Protein AF-A0A915E4X3-F1 (afdb_monomer)

Structure (mmCIF, N/CA/C/O backbone):
data_AF-A0A915E4X3-F1
#
_entry.id   AF-A0A915E4X3-F1
#
loop_
_atom_site.group_PDB
_atom_site.id
_atom_site.type_symbol
_atom_site.label_atom_id
_atom_site.label_alt_id
_atom_site.label_comp_id
_atom_site.label_asym_id
_atom_site.label_entity_id
_atom_site.label_seq_id
_atom_site.pdbx_PDB_ins_code
_atom_site.Cartn_x
_atom_site.Cartn_y
_atom_site.Cartn_z
_atom_site.occupancy
_atom_site.B_iso_or_equiv
_atom_site.auth_seq_id
_atom_site.auth_comp_id
_atom_site.auth_asym_id
_atom_site.auth_atom_id
_atom_site.pdbx_PDB_model_num
ATOM 1 N N . MET A 1 1 ? 24.684 -14.006 -30.514 1.00 36.09 1 MET A N 1
ATOM 2 C CA . MET A 1 1 ? 25.253 -13.212 -29.406 1.00 36.09 1 MET A CA 1
ATOM 3 C C . MET A 1 1 ? 24.156 -12.279 -28.919 1.00 36.09 1 MET A C 1
ATOM 5 O O . MET A 1 1 ? 23.851 -11.317 -29.606 1.00 36.09 1 MET A O 1
ATOM 9 N N . GLY A 1 2 ? 23.452 -12.659 -27.849 1.00 36.22 2 GLY A N 1
ATOM 10 C CA . GLY A 1 2 ? 22.340 -11.876 -27.301 1.00 36.22 2 GLY A CA 1
ATOM 11 C C . GLY A 1 2 ? 22.885 -10.754 -26.429 1.00 36.22 2 GLY A C 1
ATOM 12 O O . GLY A 1 2 ? 23.683 -11.021 -25.533 1.00 36.22 2 GLY A O 1
ATOM 13 N N . ALA A 1 3 ? 22.506 -9.515 -26.729 1.00 41.84 3 ALA A N 1
ATOM 14 C CA . ALA A 1 3 ? 22.875 -8.364 -25.922 1.00 41.84 3 ALA A CA 1
ATOM 15 C C . ALA A 1 3 ? 22.245 -8.509 -24.530 1.00 41.84 3 ALA A C 1
ATOM 17 O O . ALA A 1 3 ? 21.024 -8.580 -24.393 1.00 41.84 3 ALA A O 1
ATOM 18 N N . GLY A 1 4 ? 23.099 -8.605 -23.511 1.00 42.38 4 GLY A N 1
ATOM 19 C CA . GLY A 1 4 ? 22.695 -8.493 -22.120 1.00 42.38 4 GLY A CA 1
ATOM 20 C C . GLY A 1 4 ? 22.185 -7.082 -21.874 1.00 42.38 4 GLY A C 1
ATOM 21 O O . GLY A 1 4 ? 22.927 -6.114 -22.029 1.00 42.38 4 GLY A O 1
ATOM 22 N N . TYR A 1 5 ? 20.913 -6.970 -21.512 1.00 44.56 5 TYR A N 1
ATOM 23 C CA . TYR A 1 5 ? 20.378 -5.737 -20.964 1.00 44.56 5 TYR A CA 1
ATOM 24 C C . TYR A 1 5 ? 20.885 -5.636 -19.529 1.00 44.56 5 TYR A C 1
ATOM 26 O O . TYR A 1 5 ? 20.418 -6.337 -18.633 1.00 44.56 5 TYR A O 1
ATOM 34 N N . SER A 1 6 ? 21.912 -4.813 -19.338 1.00 45.53 6 SER A N 1
ATOM 35 C CA . SER A 1 6 ? 22.349 -4.374 -18.020 1.00 45.53 6 SER A CA 1
ATOM 36 C C . SER A 1 6 ? 21.211 -3.564 -17.402 1.00 45.53 6 SER A C 1
ATOM 38 O O . SER A 1 6 ? 20.975 -2.423 -17.786 1.00 45.53 6 SER A O 1
ATOM 40 N N . ASP A 1 7 ? 20.501 -4.185 -16.464 1.00 50.41 7 ASP A N 1
ATOM 41 C CA . ASP A 1 7 ? 19.319 -3.688 -15.744 1.00 50.41 7 ASP A CA 1
ATOM 42 C C . ASP A 1 7 ? 19.671 -2.597 -14.705 1.00 50.41 7 ASP A C 1
ATOM 44 O O . ASP A 1 7 ? 19.176 -2.556 -13.580 1.00 50.41 7 ASP A O 1
ATOM 48 N N . ALA A 1 8 ? 20.618 -1.727 -15.058 1.00 47.59 8 ALA A N 1
ATOM 49 C CA . ALA A 1 8 ? 21.160 -0.687 -14.203 1.00 47.59 8 ALA A CA 1
ATOM 50 C C . ALA A 1 8 ? 20.919 0.682 -14.846 1.00 47.59 8 ALA A C 1
ATOM 52 O O . ALA A 1 8 ? 21.796 1.258 -15.481 1.00 47.59 8 ALA A O 1
ATOM 53 N N . GLY A 1 9 ? 19.711 1.204 -14.631 1.00 48.69 9 GLY A N 1
ATOM 54 C CA . GLY A 1 9 ? 19.454 2.642 -14.675 1.00 48.69 9 GLY A CA 1
ATOM 55 C C . GLY A 1 9 ? 19.186 3.234 -16.053 1.00 48.69 9 GLY A C 1
ATOM 56 O O . GLY A 1 9 ? 19.870 4.174 -16.441 1.00 48.69 9 GLY A O 1
ATOM 57 N N . ASP A 1 10 ? 18.150 2.761 -16.749 1.00 45.09 10 ASP A N 1
ATOM 58 C CA . ASP A 1 10 ? 17.555 3.540 -17.838 1.00 45.09 10 ASP A CA 1
ATOM 59 C C . ASP A 1 10 ? 16.599 4.609 -17.251 1.00 45.09 10 ASP A C 1
ATOM 61 O O . ASP A 1 10 ? 15.544 4.255 -16.707 1.00 45.09 10 ASP A O 1
ATOM 65 N N . PRO A 1 11 ? 16.932 5.915 -17.310 1.00 49.91 11 PRO A N 1
ATOM 66 C CA . PRO A 1 11 ? 16.058 6.992 -16.841 1.00 49.91 11 PRO A CA 1
ATOM 67 C C . PRO A 1 11 ? 14.801 7.176 -17.713 1.00 49.91 11 PRO A C 1
ATOM 69 O O . PRO A 1 11 ? 13.930 7.972 -17.356 1.00 49.91 11 PRO A O 1
ATOM 72 N N . ALA A 1 12 ? 14.677 6.461 -18.841 1.00 47.22 12 ALA A N 1
ATOM 73 C CA . ALA A 1 12 ? 13.527 6.542 -19.740 1.00 47.22 12 ALA A CA 1
ATOM 74 C C . ALA A 1 12 ? 12.329 5.681 -19.304 1.00 47.22 12 ALA A C 1
ATOM 76 O O . ALA A 1 12 ? 11.202 5.937 -19.744 1.00 47.22 12 ALA A O 1
ATOM 77 N N . VAL A 1 13 ? 12.511 4.712 -18.400 1.00 51.56 13 VAL A N 1
ATOM 78 C CA . VAL A 1 13 ? 11.375 4.024 -17.775 1.00 51.56 13 VAL A CA 1
ATOM 79 C C . VAL A 1 13 ? 10.848 4.938 -16.679 1.00 51.56 13 VAL A C 1
ATOM 81 O O . VAL A 1 13 ? 11.266 4.850 -15.526 1.00 51.56 13 VAL A O 1
ATOM 84 N N . ARG A 1 14 ? 9.938 5.856 -17.031 1.00 51.00 14 ARG A N 1
ATOM 85 C CA . ARG A 1 14 ? 9.142 6.580 -16.032 1.00 51.00 14 ARG A CA 1
ATOM 86 C C . ARG A 1 14 ? 8.529 5.537 -15.098 1.00 51.00 14 ARG A C 1
ATOM 88 O O . ARG A 1 14 ? 7.610 4.816 -15.481 1.00 51.00 14 ARG A O 1
ATOM 95 N N . ARG A 1 15 ? 9.078 5.421 -13.888 1.00 66.25 15 ARG A N 1
ATOM 96 C CA . ARG A 1 15 ? 8.545 4.565 -12.830 1.00 66.25 15 ARG A CA 1
ATOM 97 C C . ARG A 1 15 ? 7.242 5.208 -12.382 1.00 66.25 15 ARG A C 1
ATOM 99 O O . ARG A 1 15 ? 7.234 6.143 -11.590 1.00 66.25 15 ARG A O 1
ATOM 106 N N . PHE A 1 16 ? 6.144 4.779 -12.990 1.00 67.50 16 PHE A N 1
ATOM 107 C CA . PHE A 1 16 ? 4.821 5.242 -12.611 1.00 67.50 16 PHE A CA 1
ATOM 108 C C . PHE A 1 16 ? 4.449 4.574 -11.294 1.00 67.50 16 PHE A C 1
ATOM 110 O O . PHE A 1 16 ? 4.273 3.359 -11.240 1.00 67.50 16 PHE A O 1
ATOM 117 N N . ILE A 1 17 ? 4.338 5.385 -10.247 1.00 73.69 17 ILE A N 1
ATOM 118 C CA . ILE A 1 17 ? 3.685 4.993 -9.006 1.00 73.69 17 ILE A CA 1
ATOM 119 C C . 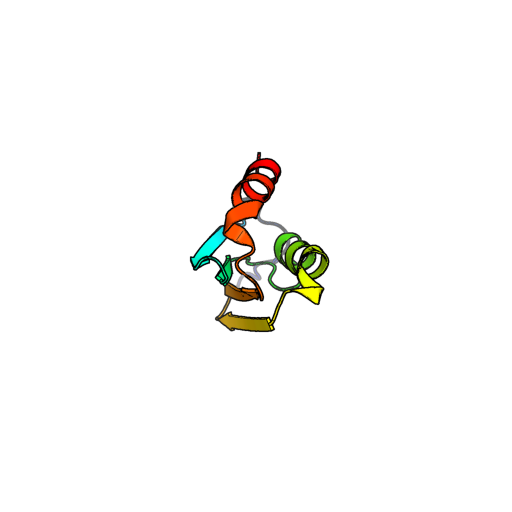ILE A 1 17 ? 2.246 5.475 -9.123 1.00 73.69 17 ILE A C 1
ATOM 121 O O . ILE A 1 17 ? 1.998 6.667 -9.309 1.00 73.69 17 ILE A O 1
ATOM 125 N N . CYS A 1 18 ? 1.296 4.552 -9.044 1.00 80.94 18 CYS A N 1
ATOM 126 C CA . CYS A 1 18 ? -0.120 4.889 -9.041 1.00 80.94 18 CYS A CA 1
ATOM 127 C C . CYS A 1 18 ? -0.742 4.418 -7.733 1.00 80.94 18 CYS A C 1
ATOM 129 O O . CYS A 1 18 ? -0.594 3.258 -7.350 1.00 80.94 18 CYS A O 1
ATOM 131 N N . VAL A 1 19 ? -1.433 5.329 -7.053 1.00 79.69 19 VAL A N 1
ATOM 132 C CA . VAL A 1 19 ? -2.208 5.025 -5.854 1.00 79.69 19 VAL A CA 1
ATOM 133 C C . VAL A 1 19 ? -3.665 5.333 -6.156 1.00 79.69 19 VAL A C 1
ATOM 135 O O . VAL A 1 19 ? -3.999 6.469 -6.488 1.00 79.69 19 VAL A O 1
ATOM 138 N N . THR A 1 20 ? -4.531 4.330 -6.056 1.00 80.19 20 THR A N 1
ATOM 139 C CA . THR A 1 20 ? -5.969 4.480 -6.296 1.00 80.19 20 THR A CA 1
ATOM 140 C C . THR A 1 20 ? -6.773 4.011 -5.094 1.00 80.19 20 THR A C 1
ATOM 142 O O . THR A 1 20 ? -6.342 3.175 -4.298 1.00 80.19 20 THR A O 1
ATOM 145 N N . LEU A 1 21 ? -7.967 4.582 -4.957 1.00 77.56 21 LEU A N 1
ATOM 146 C CA . LEU A 1 21 ? -8.955 4.165 -3.975 1.00 77.56 21 LEU A CA 1
ATOM 147 C C . LEU A 1 21 ? -10.077 3.451 -4.714 1.00 77.56 21 LEU A C 1
ATOM 149 O O . LEU A 1 21 ? -10.839 4.076 -5.446 1.00 77.56 21 LEU A O 1
ATOM 153 N N . GLU A 1 22 ? -10.161 2.138 -4.532 1.00 70.88 22 GLU A N 1
ATOM 154 C CA . GLU A 1 22 ? -11.263 1.337 -5.077 1.00 70.88 22 GLU A CA 1
ATOM 155 C C . GLU A 1 22 ? -12.518 1.485 -4.204 1.00 70.88 22 GLU A C 1
ATOM 157 O O . GLU A 1 22 ? -13.649 1.393 -4.673 1.00 70.88 22 GLU A O 1
ATOM 162 N N . SER A 1 23 ? -12.327 1.726 -2.905 1.00 77.69 23 SER A N 1
ATOM 163 C CA . S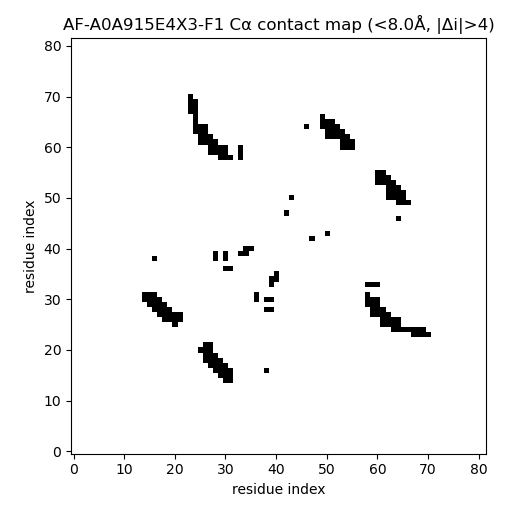ER A 1 23 ? -13.382 1.929 -1.911 1.00 77.69 23 SER A CA 1
ATOM 164 C C . SER A 1 23 ? -12.834 2.736 -0.725 1.00 77.69 23 SER A C 1
ATOM 166 O O . SER A 1 23 ? -11.615 2.850 -0.580 1.00 77.69 23 SER A O 1
ATOM 168 N N . PRO A 1 24 ? -13.685 3.292 0.161 1.00 77.12 24 PRO A N 1
ATOM 169 C CA . PRO A 1 24 ? -13.234 4.091 1.309 1.00 77.12 24 PRO A CA 1
ATOM 170 C C . PRO A 1 24 ? -12.302 3.356 2.284 1.00 77.12 24 PRO A C 1
ATOM 172 O O . PRO A 1 24 ? -11.680 3.995 3.132 1.00 77.12 24 PRO A O 1
ATOM 175 N N . ASP A 1 25 ? -12.249 2.028 2.190 1.00 82.12 25 ASP A N 1
ATOM 176 C CA . ASP A 1 25 ? -11.439 1.096 2.969 1.00 82.12 25 ASP A CA 1
ATOM 177 C C . ASP A 1 25 ? -10.423 0.308 2.122 1.00 82.12 25 ASP A C 1
ATOM 179 O O 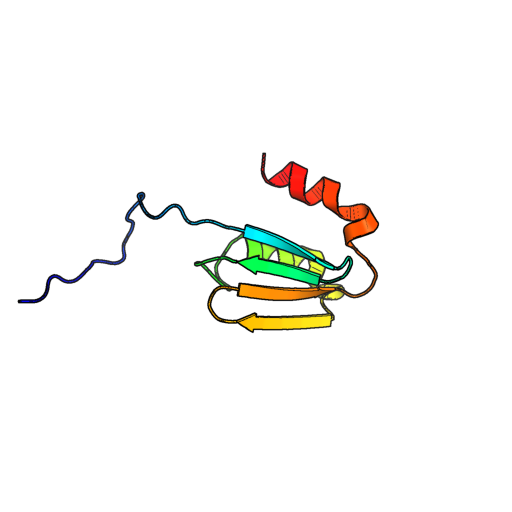. ASP A 1 25 ? -9.723 -0.544 2.663 1.00 82.12 25 ASP A O 1
ATOM 183 N N . VAL A 1 26 ? -10.309 0.568 0.815 1.00 85.69 26 VAL A N 1
ATOM 184 C CA . VAL A 1 26 ? -9.431 -0.195 -0.084 1.00 85.69 26 VAL A CA 1
ATOM 185 C C . VAL A 1 26 ? -8.509 0.737 -0.853 1.00 85.69 26 VAL A C 1
ATOM 187 O O . VAL A 1 26 ? -8.945 1.526 -1.690 1.00 85.69 26 VAL A O 1
ATOM 190 N N . LEU A 1 27 ? -7.216 0.585 -0.591 1.00 87.25 27 LEU A N 1
ATOM 191 C CA . LEU A 1 27 ? -6.135 1.269 -1.280 1.00 87.25 27 LEU A CA 1
ATOM 192 C C . LEU A 1 27 ? -5.445 0.304 -2.237 1.00 87.25 27 LEU A C 1
ATOM 194 O O . LEU A 1 27 ? -5.072 -0.799 -1.841 1.00 87.25 27 LEU A O 1
ATOM 198 N N . GLN A 1 28 ? -5.208 0.729 -3.467 1.00 89.88 28 GLN A N 1
ATOM 199 C CA . GLN A 1 28 ? -4.375 0.002 -4.412 1.00 89.88 28 GLN A CA 1
ATOM 200 C C . GLN A 1 28 ? -3.116 0.815 -4.708 1.00 89.88 28 GLN A C 1
ATOM 202 O O . GLN A 1 28 ? -3.186 2.011 -4.972 1.00 89.88 28 GLN A O 1
ATOM 207 N N . LEU A 1 29 ? -1.964 0.158 -4.654 1.00 89.19 29 LEU A N 1
ATOM 208 C CA . LEU A 1 29 ? -0.665 0.681 -5.051 1.00 89.19 29 LEU A CA 1
ATOM 209 C C . LEU A 1 29 ? -0.175 -0.128 -6.245 1.00 89.19 29 LEU A C 1
ATOM 211 O O . LEU A 1 29 ? -0.019 -1.341 -6.147 1.00 89.19 29 LEU A O 1
ATOM 215 N N . ILE A 1 30 ? 0.115 0.540 -7.347 1.00 88.00 30 ILE A N 1
ATOM 216 C CA . ILE A 1 30 ? 0.806 -0.035 -8.495 1.00 88.00 30 ILE A CA 1
ATOM 217 C C . ILE A 1 30 ? 2.206 0.565 -8.489 1.00 88.00 30 ILE A C 1
ATOM 219 O O . ILE A 1 30 ? 2.365 1.768 -8.701 1.00 88.00 30 ILE A O 1
ATOM 223 N N . ASP A 1 31 ? 3.200 -0.270 -8.193 1.00 83.44 31 ASP A N 1
ATOM 224 C CA . ASP A 1 31 ? 4.598 0.138 -8.069 1.00 83.44 31 ASP A CA 1
ATOM 225 C C . ASP A 1 31 ? 5.518 -0.987 -8.564 1.00 83.44 31 ASP A C 1
ATOM 227 O O . ASP A 1 31 ? 5.448 -2.130 -8.100 1.00 83.44 31 ASP A O 1
ATOM 231 N N . TYR A 1 32 ? 6.405 -0.658 -9.503 1.00 82.50 32 TYR A N 1
ATOM 232 C CA . TYR A 1 32 ? 7.395 -1.587 -10.048 1.00 82.50 32 TYR A CA 1
ATOM 233 C C . TYR A 1 32 ? 8.429 -2.020 -9.002 1.00 82.50 32 TYR A C 1
ATOM 235 O O . TYR A 1 32 ? 8.949 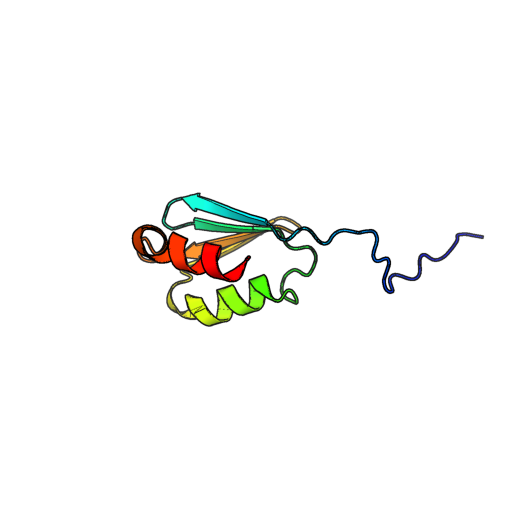-3.135 -9.072 1.00 82.50 32 TYR A O 1
ATOM 243 N N . GLU A 1 33 ? 8.690 -1.185 -7.995 1.00 83.00 33 GLU A N 1
ATOM 244 C CA . GLU A 1 33 ? 9.626 -1.492 -6.911 1.00 83.00 33 GLU A CA 1
ATOM 245 C C . GLU A 1 33 ? 9.020 -2.439 -5.859 1.00 83.00 33 GLU A C 1
ATOM 247 O O . GLU A 1 33 ? 9.745 -2.985 -5.022 1.00 83.00 33 GLU A O 1
ATOM 252 N N . ASN A 1 34 ? 7.711 -2.719 -5.935 1.00 82.62 34 ASN A N 1
ATOM 253 C CA . ASN A 1 34 ? 6.993 -3.622 -5.034 1.00 82.62 34 ASN A CA 1
ATOM 254 C C . ASN A 1 34 ? 7.285 -3.302 -3.549 1.00 82.62 34 ASN A C 1
ATOM 256 O O . ASN A 1 34 ? 7.189 -2.155 -3.126 1.00 82.62 34 ASN A O 1
ATOM 260 N N . GLU A 1 35 ? 7.661 -4.303 -2.744 1.00 85.31 35 GLU A N 1
ATOM 261 C CA . GLU A 1 35 ? 7.932 -4.149 -1.306 1.00 85.31 35 GLU A CA 1
ATOM 262 C C . GLU A 1 35 ? 9.145 -3.253 -1.005 1.00 85.31 35 GLU A C 1
ATOM 264 O O . GLU A 1 35 ? 9.293 -2.736 0.106 1.00 85.31 35 GLU A O 1
ATOM 269 N N . ASN A 1 36 ? 10.014 -3.049 -1.999 1.00 84.38 36 ASN A N 1
ATOM 270 C CA . ASN A 1 36 ? 11.181 -2.186 -1.876 1.00 84.38 36 ASN A CA 1
ATOM 271 C C . ASN A 1 36 ? 10.848 -0.712 -2.125 1.00 84.38 36 ASN A C 1
ATOM 273 O O . ASN A 1 36 ? 11.610 0.144 -1.659 1.00 84.38 36 ASN A O 1
ATOM 277 N N . GLY A 1 37 ? 9.717 -0.438 -2.781 1.00 84.44 37 GLY A N 1
ATOM 278 C CA . GLY A 1 37 ? 9.263 0.898 -3.133 1.00 84.44 37 GLY A CA 1
ATOM 279 C C . GLY A 1 37 ? 8.973 1.763 -1.916 1.00 84.44 37 GLY A C 1
ATOM 280 O O . GLY A 1 37 ? 8.459 1.300 -0.889 1.00 84.44 37 GLY A O 1
ATOM 281 N N . MET A 1 38 ? 9.302 3.051 -2.022 1.00 83.88 38 MET A N 1
ATOM 282 C CA . MET A 1 38 ? 9.060 4.010 -0.940 1.00 83.88 38 MET A CA 1
ATOM 283 C C . MET A 1 38 ? 7.575 4.091 -0.573 1.00 83.88 38 MET A C 1
ATOM 285 O O . MET A 1 38 ? 7.246 4.132 0.613 1.00 83.88 38 MET A O 1
ATOM 289 N N . ALA A 1 39 ? 6.683 4.041 -1.569 1.00 83.69 39 ALA A N 1
ATOM 290 C CA . ALA A 1 39 ? 5.241 4.084 -1.352 1.00 83.69 39 ALA A CA 1
ATOM 291 C C . ALA A 1 39 ? 4.760 2.879 -0.530 1.00 83.69 39 ALA A C 1
ATOM 293 O O . ALA A 1 39 ? 4.075 3.060 0.474 1.00 83.69 39 ALA A O 1
ATOM 294 N N . TYR A 1 40 ? 5.183 1.659 -0.879 1.00 88.31 40 TYR A N 1
ATOM 295 C CA . TYR A 1 40 ? 4.833 0.458 -0.114 1.00 88.31 40 TYR A CA 1
ATOM 296 C C . TYR A 1 40 ? 5.298 0.558 1.344 1.00 88.31 40 TYR A C 1
ATOM 298 O O . TYR A 1 40 ? 4.515 0.332 2.271 1.00 88.31 40 TYR A O 1
ATOM 306 N N . LYS A 1 41 ? 6.566 0.937 1.557 1.00 88.94 41 LYS A N 1
ATOM 307 C CA . LYS A 1 41 ? 7.153 1.088 2.898 1.00 88.94 41 LYS A CA 1
ATOM 308 C C . LYS A 1 41 ? 6.415 2.135 3.728 1.00 88.94 41 LYS A C 1
ATOM 310 O O . LYS A 1 41 ? 6.168 1.903 4.909 1.00 88.94 41 LYS A O 1
ATOM 315 N N . PHE A 1 42 ? 6.031 3.251 3.114 1.00 85.06 42 PHE A N 1
ATOM 316 C CA . PHE A 1 42 ? 5.273 4.310 3.770 1.00 85.06 42 PHE A CA 1
ATOM 317 C C . PHE A 1 42 ? 3.877 3.838 4.189 1.00 85.06 42 PHE A C 1
ATOM 319 O O . PHE A 1 42 ? 3.533 3.931 5.363 1.00 85.06 42 PHE A O 1
ATOM 326 N N . ILE A 1 43 ? 3.113 3.243 3.268 1.00 85.50 43 ILE A N 1
ATOM 327 C CA . ILE A 1 43 ? 1.780 2.673 3.533 1.00 85.50 43 ILE A CA 1
ATOM 328 C C . ILE A 1 43 ? 1.850 1.672 4.689 1.00 85.50 43 ILE A C 1
ATOM 330 O O . ILE A 1 43 ? 1.056 1.729 5.629 1.00 85.50 43 ILE A O 1
ATOM 334 N N . LYS A 1 44 ? 2.832 0.763 4.647 1.00 87.31 44 LYS A N 1
ATOM 335 C CA . LYS A 1 44 ? 3.060 -0.215 5.712 1.00 87.31 44 LYS A CA 1
ATOM 336 C C . LYS A 1 44 ? 3.397 0.447 7.040 1.00 87.31 44 LYS A C 1
ATOM 338 O O . LYS A 1 44 ? 2.889 -0.010 8.055 1.00 87.31 44 LYS A O 1
ATOM 343 N N . LYS A 1 45 ? 4.237 1.480 7.055 1.00 86.50 45 LYS A N 1
ATOM 344 C CA . LYS A 1 45 ? 4.631 2.183 8.279 1.00 86.50 45 LYS A CA 1
ATOM 345 C C . LYS A 1 45 ? 3.443 2.925 8.896 1.00 86.50 45 LYS A C 1
ATOM 347 O O . LYS A 1 45 ? 3.090 2.648 10.040 1.00 86.50 45 LYS A O 1
ATOM 352 N N . GLU A 1 46 ? 2.807 3.800 8.125 1.00 83.19 46 GLU A N 1
ATOM 353 C CA . GLU A 1 46 ? 1.756 4.707 8.602 1.00 83.19 46 GLU A CA 1
ATOM 354 C C . GLU A 1 46 ? 0.447 3.985 8.934 1.00 83.19 46 GLU A C 1
ATOM 356 O O . GLU A 1 46 ? -0.273 4.383 9.850 1.00 83.19 46 GLU A O 1
ATOM 361 N N . TRP A 1 47 ? 0.129 2.902 8.219 1.00 83.69 47 TRP A N 1
ATOM 362 C CA . TRP A 1 47 ? -1.143 2.193 8.379 1.00 83.69 47 TRP A CA 1
ATOM 363 C C . TRP A 1 47 ? -0.994 0.746 8.846 1.00 83.69 47 TRP A C 1
ATOM 365 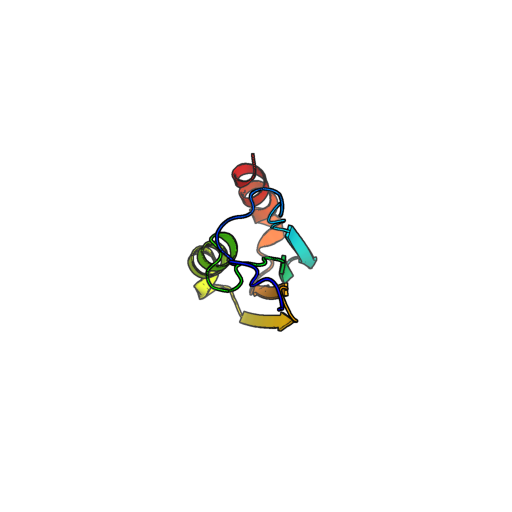O O . TRP A 1 47 ? -1.978 0.013 8.822 1.00 83.69 47 TRP A O 1
ATOM 375 N N . SER A 1 48 ? 0.183 0.333 9.331 1.00 83.94 48 SER A N 1
ATOM 376 C CA . SER A 1 48 ? 0.449 -1.024 9.859 1.00 83.94 48 SER A CA 1
ATOM 377 C C . SER A 1 48 ? -0.668 -1.568 10.753 1.00 83.94 48 SER A C 1
ATOM 379 O O . SER A 1 48 ? -1.118 -2.690 10.551 1.00 83.94 48 SER A O 1
ATOM 381 N N . THR A 1 49 ? -1.141 -0.764 11.706 1.00 84.00 49 THR A N 1
ATOM 382 C CA . THR A 1 49 ? -2.176 -1.133 12.689 1.00 84.00 49 THR A CA 1
ATOM 383 C C . THR A 1 49 ? -3.600 -1.108 12.139 1.00 84.00 49 THR A C 1
ATOM 385 O O . THR A 1 49 ? -4.520 -1.601 12.785 1.00 84.00 49 THR A O 1
ATOM 388 N N . ARG A 1 50 ? -3.797 -0.522 10.955 1.00 85.00 50 ARG A N 1
ATOM 389 C CA . ARG A 1 50 ? -5.095 -0.407 10.283 1.00 85.00 50 ARG A CA 1
ATOM 390 C C . ARG A 1 50 ? -5.232 -1.381 9.126 1.00 85.00 50 ARG A C 1
ATOM 392 O O . ARG A 1 50 ? -6.345 -1.596 8.675 1.00 85.00 50 ARG A O 1
ATOM 399 N N . ILE A 1 51 ? -4.143 -1.950 8.619 1.00 89.12 51 ILE A N 1
ATO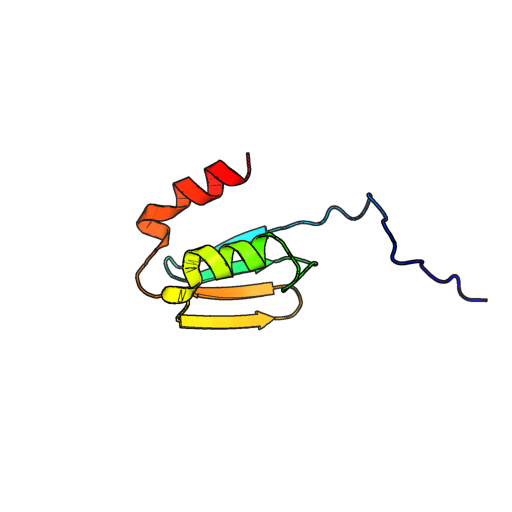M 400 C CA . ILE A 1 51 ? -4.206 -2.906 7.518 1.00 89.12 51 ILE A CA 1
ATOM 401 C C . ILE A 1 51 ? -4.776 -4.230 8.031 1.00 89.12 51 ILE A C 1
ATOM 403 O O . ILE A 1 51 ? -4.147 -4.929 8.817 1.00 89.12 51 ILE A O 1
ATOM 407 N N . ASP A 1 52 ? -5.956 -4.573 7.530 1.00 91.19 52 ASP A N 1
ATOM 408 C CA . ASP A 1 52 ? -6.633 -5.845 7.779 1.00 91.19 52 ASP A CA 1
ATOM 409 C C . ASP A 1 52 ? -6.099 -6.944 6.863 1.00 91.19 52 ASP A C 1
ATOM 411 O O . ASP A 1 52 ? -5.826 -8.073 7.266 1.00 91.19 52 ASP A O 1
ATOM 415 N N . ARG A 1 53 ? -5.929 -6.591 5.584 1.00 91.62 53 ARG A N 1
ATOM 416 C CA . ARG A 1 53 ? -5.564 -7.541 4.540 1.00 91.62 53 ARG A CA 1
ATOM 417 C C . ARG A 1 53 ? -4.683 -6.895 3.488 1.00 91.62 53 ARG A C 1
ATOM 419 O O . ARG A 1 53 ? -4.923 -5.765 3.072 1.00 91.62 53 ARG A O 1
ATOM 4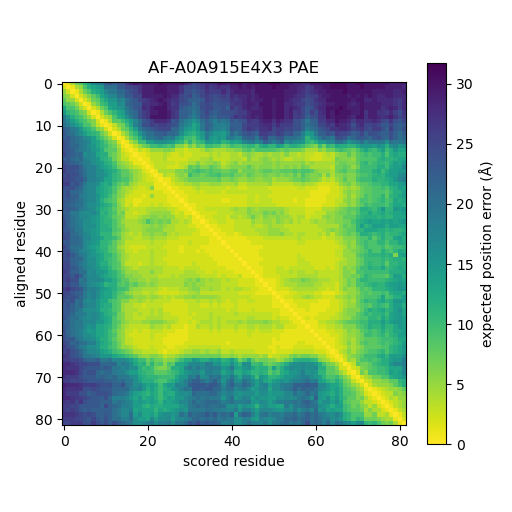26 N N . ILE A 1 54 ? -3.706 -7.660 3.009 1.00 92.69 54 ILE A N 1
ATOM 427 C CA . ILE A 1 54 ? -2.860 -7.300 1.871 1.00 92.69 54 ILE A CA 1
ATOM 428 C C . ILE A 1 54 ? -2.996 -8.384 0.809 1.00 92.69 54 ILE A C 1
ATOM 430 O O . ILE A 1 54 ? -2.903 -9.572 1.116 1.00 92.69 54 ILE A O 1
ATOM 434 N N . VAL A 1 55 ? -3.231 -7.984 -0.437 1.00 93.75 55 VAL A N 1
ATOM 435 C CA . VAL A 1 55 ? -3.298 -8.886 -1.591 1.00 93.75 55 VAL A CA 1
ATOM 436 C C . VAL A 1 55 ? -2.370 -8.362 -2.678 1.00 93.75 55 VAL A C 1
ATOM 438 O O . VAL A 1 55 ? -2.411 -7.181 -3.005 1.00 93.75 55 VAL A O 1
ATOM 441 N N . ARG A 1 56 ? -1.556 -9.243 -3.263 1.00 92.25 56 ARG A N 1
ATOM 442 C CA . ARG A 1 56 ? -0.670 -8.908 -4.383 1.00 92.25 56 ARG A CA 1
ATOM 443 C C . ARG A 1 56 ? -1.181 -9.523 -5.684 1.00 92.25 56 ARG A C 1
ATOM 445 O O . ARG A 1 56 ? -1.532 -10.701 -5.712 1.00 92.25 56 ARG A O 1
ATOM 452 N N . ARG A 1 57 ? -1.179 -8.741 -6.766 1.00 88.88 57 ARG A N 1
ATOM 453 C CA . ARG A 1 57 ? -1.464 -9.176 -8.142 1.00 88.88 57 ARG A CA 1
ATOM 454 C C . ARG A 1 57 ? -0.454 -8.533 -9.097 1.00 88.88 57 ARG A C 1
ATOM 456 O O . ARG A 1 57 ? -0.621 -7.392 -9.515 1.00 88.88 57 ARG A O 1
ATOM 463 N N . GLY A 1 58 ? 0.618 -9.256 -9.423 1.00 87.06 58 GLY A N 1
ATOM 464 C CA . GLY A 1 58 ? 1.721 -8.718 -10.227 1.00 87.06 58 GLY A CA 1
ATOM 465 C C . GLY A 1 58 ? 2.441 -7.573 -9.505 1.00 87.06 58 GLY A C 1
ATOM 466 O O . GLY A 1 58 ? 2.934 -7.764 -8.391 1.00 87.06 58 GLY A O 1
ATOM 467 N N . ILE A 1 59 ? 2.471 -6.398 -10.140 1.00 83.62 59 ILE A N 1
ATOM 468 C CA . ILE A 1 59 ? 3.019 -5.145 -9.583 1.00 83.62 59 ILE A CA 1
ATOM 469 C C . ILE A 1 59 ? 2.006 -4.362 -8.726 1.00 83.62 59 ILE A C 1
ATOM 471 O O . ILE A 1 59 ? 2.326 -3.298 -8.202 1.00 83.62 59 ILE A O 1
ATOM 475 N N . MET A 1 60 ? 0.771 -4.861 -8.606 1.00 88.94 60 MET A N 1
ATOM 476 C CA . MET A 1 60 ? -0.289 -4.220 -7.836 1.00 88.94 60 MET A CA 1
ATOM 477 C C . MET A 1 60 ? -0.404 -4.826 -6.435 1.00 88.94 60 MET A C 1
ATOM 479 O O . MET A 1 60 ? -0.487 -6.046 -6.268 1.00 88.94 60 MET A O 1
ATOM 483 N N . TRP A 1 61 ? -0.486 -3.952 -5.441 1.00 92.00 61 TRP A N 1
ATOM 484 C CA . TRP A 1 61 ? -0.717 -4.237 -4.034 1.00 92.00 61 TRP A CA 1
ATOM 485 C C . TRP A 1 61 ? -2.036 -3.621 -3.592 1.00 92.00 61 TRP A C 1
ATOM 487 O O . TRP A 1 61 ? -2.208 -2.410 -3.638 1.00 92.00 61 TRP A O 1
ATOM 497 N N . THR A 1 62 ? -2.963 -4.447 -3.130 1.00 92.44 62 THR A N 1
ATOM 498 C CA . THR A 1 62 ? -4.230 -4.011 -2.548 1.00 92.44 62 THR A CA 1
ATOM 499 C C . THR A 1 62 ? -4.138 -4.108 -1.031 1.00 92.44 62 THR A C 1
ATOM 501 O O . THR A 1 62 ? -3.926 -5.193 -0.490 1.00 92.44 62 THR A O 1
ATOM 504 N N . PHE A 1 63 ? -4.336 -2.990 -0.344 1.00 91.19 63 PHE A N 1
ATOM 505 C CA . PHE A 1 63 ? -4.417 -2.891 1.107 1.00 91.19 63 PHE A CA 1
ATOM 506 C C . PHE A 1 63 ? -5.865 -2.626 1.501 1.00 91.19 63 PHE A C 1
ATOM 508 O O . PHE A 1 63 ? -6.439 -1.594 1.150 1.00 91.19 63 PHE A O 1
ATOM 515 N N . ARG A 1 64 ? -6.451 -3.550 2.258 1.00 90.00 64 ARG A N 1
ATOM 516 C CA . ARG A 1 64 ? -7.723 -3.329 2.936 1.00 90.00 64 ARG A CA 1
ATOM 517 C C . ARG A 1 64 ? -7.443 -2.748 4.313 1.00 90.00 64 ARG A C 1
ATOM 519 O O . ARG A 1 64 ? -6.693 -3.341 5.086 1.00 90.00 64 ARG A O 1
ATOM 526 N N . LEU A 1 65 ? -8.035 -1.601 4.602 1.00 86.94 65 LEU A N 1
ATOM 527 C CA . LEU A 1 65 ? -7.864 -0.872 5.846 1.00 86.94 65 LEU A CA 1
ATOM 528 C C . LEU A 1 65 ? -9.129 -0.975 6.705 1.00 86.94 65 LEU A C 1
ATOM 530 O O . LEU A 1 65 ? -10.239 -0.753 6.232 1.00 86.94 65 LEU A O 1
ATOM 534 N N . ASN A 1 66 ? -8.963 -1.255 7.989 1.00 82.75 66 ASN A N 1
ATOM 535 C CA . ASN A 1 66 ? -10.034 -1.243 8.970 1.00 82.75 66 ASN A CA 1
ATOM 536 C C . ASN A 1 66 ? -10.421 0.203 9.316 1.00 82.75 66 ASN A C 1
ATOM 538 O O . ASN A 1 66 ? -9.573 1.033 9.643 1.00 82.75 66 ASN A O 1
ATOM 542 N N . GLY A 1 67 ? -11.727 0.489 9.242 1.00 67.19 67 GLY A N 1
ATOM 543 C CA . GLY A 1 67 ? -12.329 1.770 9.624 1.00 67.19 67 GLY A CA 1
ATOM 544 C C . GLY A 1 67 ? -12.115 2.900 8.615 1.00 67.19 67 GLY A C 1
ATOM 545 O O . GLY A 1 67 ? -11.258 3.738 8.844 1.00 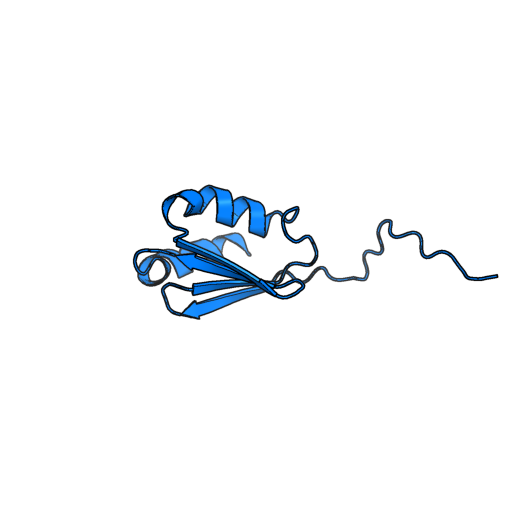67.19 67 GLY A O 1
ATOM 546 N N . ARG A 1 68 ? -12.905 2.928 7.523 1.00 64.81 68 ARG A N 1
ATOM 547 C CA . ARG A 1 68 ? -13.075 4.013 6.510 1.00 64.81 68 ARG A CA 1
ATOM 548 C C . ARG A 1 68 ? -12.049 5.174 6.568 1.00 64.81 68 ARG A C 1
ATOM 550 O O . ARG A 1 68 ? -12.442 6.326 6.775 1.00 64.81 68 ARG A O 1
ATOM 557 N N . PRO A 1 69 ? -10.744 4.925 6.377 1.00 63.19 69 PRO A N 1
ATOM 558 C CA . PRO A 1 69 ? -9.723 5.928 6.676 1.00 63.19 69 PRO A CA 1
ATOM 559 C C . PRO A 1 69 ? -9.735 7.094 5.682 1.00 63.19 69 PRO A C 1
ATOM 561 O O . PRO A 1 69 ? -9.379 8.218 6.037 1.00 63.19 69 PRO A O 1
ATOM 564 N N . PHE A 1 70 ? -10.191 6.867 4.448 1.00 62.66 70 PHE A N 1
ATOM 565 C CA . PHE A 1 70 ? -10.088 7.860 3.378 1.00 62.66 70 PHE A CA 1
ATOM 566 C C . PHE A 1 70 ? -11.204 8.902 3.346 1.00 62.66 70 PHE A C 1
ATOM 568 O O . PHE A 1 70 ? -11.064 9.888 2.631 1.00 62.66 70 PHE A O 1
ATOM 575 N N . VAL A 1 71 ? -12.244 8.770 4.179 1.00 56.38 71 VAL A N 1
ATOM 576 C CA . VAL A 1 71 ? -13.217 9.861 4.391 1.00 56.38 71 VAL A CA 1
ATOM 577 C C . VAL A 1 71 ? -12.539 11.080 5.045 1.00 56.38 71 VAL A C 1
ATOM 579 O O . VAL A 1 71 ? -12.993 12.203 4.863 1.00 56.38 71 VAL A O 1
ATOM 582 N N . HIS A 1 72 ? -11.407 10.878 5.737 1.00 52.28 72 HIS A N 1
ATOM 583 C CA . HIS A 1 72 ? -10.647 11.943 6.405 1.00 52.28 72 HIS A CA 1
ATOM 584 C C . HIS A 1 72 ? -9.223 12.172 5.850 1.00 52.28 72 HIS A C 1
ATOM 586 O O . HIS A 1 72 ? -8.637 13.211 6.133 1.00 52.28 72 HIS A O 1
ATOM 592 N N . LEU A 1 73 ? -8.646 11.236 5.078 1.00 54.31 73 LEU A N 1
ATOM 593 C CA . LEU A 1 73 ? -7.205 11.227 4.741 1.00 54.31 73 LEU A CA 1
ATOM 594 C C . LEU A 1 73 ? -6.843 11.531 3.277 1.00 54.31 73 LEU A C 1
ATOM 596 O O . LEU A 1 73 ? -5.658 11.669 2.976 1.00 54.31 73 LEU A O 1
ATOM 600 N N . LEU A 1 74 ? -7.817 11.675 2.372 1.00 54.88 74 LEU A N 1
ATOM 601 C CA . LEU A 1 74 ? -7.559 11.964 0.948 1.00 54.88 74 LEU A CA 1
ATOM 602 C C . LEU A 1 74 ? -6.756 13.269 0.756 1.00 54.88 74 LEU A C 1
ATOM 604 O O . LEU A 1 74 ? -5.875 13.339 -0.096 1.00 54.88 74 LEU A O 1
ATOM 608 N N . ALA A 1 75 ? -6.971 14.254 1.635 1.00 55.69 75 ALA A N 1
ATOM 609 C CA . ALA A 1 75 ? -6.221 15.509 1.652 1.00 55.69 75 ALA A CA 1
ATOM 610 C C . ALA A 1 75 ? -4.718 15.331 1.953 1.00 55.69 75 ALA A C 1
ATOM 612 O O . ALA A 1 75 ? -3.901 16.050 1.389 1.00 55.69 75 ALA A O 1
ATOM 613 N N . HIS A 1 76 ? -4.342 14.359 2.794 1.00 53.84 76 HIS A N 1
ATOM 614 C CA . HIS A 1 76 ? -2.951 14.167 3.231 1.00 53.84 76 HIS A CA 1
ATOM 615 C C . HIS A 1 76 ? -2.082 13.474 2.174 1.00 53.84 76 HIS A C 1
ATOM 617 O O . HIS A 1 76 ? -0.886 13.727 2.089 1.00 53.84 76 HIS A O 1
ATOM 623 N N . ILE A 1 77 ? -2.673 12.591 1.365 1.00 56.22 77 ILE A N 1
ATOM 624 C CA . ILE A 1 77 ? -1.941 11.877 0.309 1.00 56.22 77 ILE A CA 1
ATOM 625 C C . ILE A 1 77 ? -1.717 12.795 -0.890 1.00 56.22 77 ILE A C 1
ATOM 627 O O . ILE A 1 77 ? -0.622 12.821 -1.442 1.00 56.22 77 ILE A O 1
ATOM 631 N N . CYS A 1 78 ? -2.717 13.600 -1.262 1.00 54.53 78 CYS A N 1
ATOM 632 C CA . CYS A 1 78 ? -2.574 14.564 -2.351 1.00 54.53 78 CYS A CA 1
ATOM 633 C C . CYS A 1 78 ? -1.557 15.675 -2.036 1.00 54.53 78 CYS A C 1
ATOM 635 O O . CYS A 1 78 ? -0.892 16.140 -2.955 1.00 54.53 78 CYS A O 1
ATOM 637 N N . SER A 1 79 ? -1.380 16.062 -0.764 1.00 55.66 79 SER A N 1
ATOM 638 C CA . SER A 1 79 ? -0.373 17.058 -0.361 1.00 55.66 79 SER A CA 1
ATOM 639 C C . SER A 1 79 ? 1.068 16.537 -0.339 1.00 55.66 79 SER A C 1
ATOM 641 O O . SER A 1 79 ? 1.980 17.323 -0.128 1.00 55.66 79 SER A O 1
ATOM 643 N N . LEU A 1 80 ? 1.282 15.225 -0.488 1.00 52.06 80 LEU A N 1
ATOM 644 C CA . LEU A 1 80 ? 2.610 14.594 -0.470 1.00 52.06 80 LEU A CA 1
ATOM 645 C C . LEU A 1 80 ? 3.145 14.276 -1.875 1.00 52.06 80 LEU A C 1
ATOM 647 O O . LEU A 1 80 ? 4.296 13.871 -2.011 1.00 52.06 80 LEU A O 1
ATOM 651 N N . ILE A 1 81 ? 2.305 14.418 -2.905 1.00 51.44 81 ILE A N 1
ATOM 652 C CA . ILE A 1 81 ? 2.637 14.111 -4.306 1.00 51.44 81 ILE A CA 1
ATOM 653 C C . ILE A 1 81 ? 2.942 15.402 -5.107 1.00 51.44 81 ILE A C 1
ATOM 655 O O . ILE A 1 81 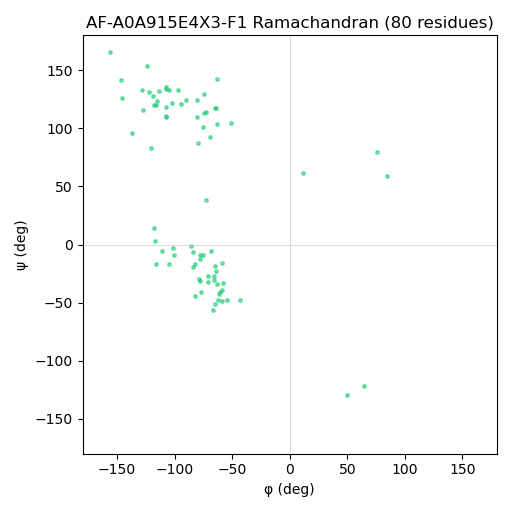? 3.354 15.316 -6.263 1.00 51.44 81 ILE A O 1
ATOM 659 N N . TYR A 1 82 ? 2.807 16.583 -4.488 1.00 41.47 82 TYR A N 1
ATOM 660 C CA . TYR A 1 82 ? 3.180 17.895 -5.040 1.00 41.47 82 TYR A CA 1
ATOM 661 C C . TYR A 1 82 ? 4.310 18.554 -4.250 1.00 41.47 82 TYR A C 1
ATOM 663 O O . TYR A 1 82 ? 4.306 18.420 -3.007 1.00 41.47 82 TYR A O 1
#

Mean predicted aligned error: 11.22 Å

Nearest PDB structures (foldseek):
  7pau-assembly1_7  TM=5.269E-01  e=1.015E-01  Mycoplasmoides pneumoniae M129
  2p5m-assembly1_A  TM=5.789E-01  e=5.800E-01  Bacillus subtilis
  1b4b-assembly1_A  TM=5.934E-01  e=1.180E+00  Geobacillus stearothermophilus
  1b4a-assembly1_B  TM=5.604E-01  e=1.037E+00  Geobacillus stearothermophilus
  7nsi-assembly1_BG  TM=5.243E-01  e=1.259E+00  Homo sapiens

Radius of gyration: 15.34 Å; Cα contacts (8 Å, |Δi|>4): 98; chains: 1; bounding box: 39×31×42 Å

Organism: NCBI:txid166011

Secondary structure (DSSP, 8-state):
-PPP---S--TTS----EEEEEETTEEEEE-TTGGGSHHHHHHHHHHTTTEEEEEEETTEEEEEESS-THHHHHHHHHTT--

pLDDT: mean 72.41, std 17.44, range [36.09, 93.75]

Sequence (82 aa):
MGAGYSDAGDPAVRRFICVTLESPDVLQLIDYENENGMAYKFIKKEWSTRIDRIVRRGIMWTFRLNGRPFVHLLAHICSLIY

Foldseek 3Di:
DDDDDPPPDDVPPPQDWDWDDPDLFKIKTQGPCACNDPVNVVCCVVQVVFFPDWDDDPSMIMTGGHDSPNVPCVVVVVVVVD

Solvent-accessible surface area (backbone atoms only — not comparable to full-atom values): 5061 Å² total; per-residue (Å²): 136,81,82,79,79,76,92,74,78,69,83,81,64,74,82,65,71,46,79,46,72,86,45,59,35,29,41,35,38,35,30,89,55,43,82,76,24,69,65,48,48,47,52,48,66,81,36,52,95,33,52,75,44,79,48,78,58,90,51,33,38,38,38,32,37,60,72,58,55,48,83,78,41,57,68,63,58,61,64,70,78,106